Protein AF-A0A7X0APK9-F1 (afdb_monomer)

pLDDT: mean 77.29, std 12.73, range [40.06, 92.31]

Sequence (77 aa):
MAASKDSLERLHSTIADKLTTAIEEMESGEKGLAALLNVARQFVKDNGIEAELVPGVGAGKLAEKLKEFPFDPTAIN

Mean predicted aligned error: 7.92 Å

Secondary structure (DSSP, 8-state):
-PPPHHHHHHHHHHHHHHHHHHHHHSPTT-TTHHHHHHHHHHHHHHTTTTT---TTSHHHHHHHHHHTS---TTTT-

Radius of gyration: 13.47 Å; Cα contacts (8 Å, |Δi|>4): 52; chains: 1; bounding box: 40×23×38 Å

Solvent-accessible surface area (backbone atoms only — not comparable to full-atom values): 4667 Å² total; per-residue (Å²): 133,82,76,54,70,69,56,51,53,52,47,49,28,53,52,24,43,52,53,39,51,55,58,71,73,50,59,94,86,44,92,56,51,72,58,51,51,50,52,51,52,48,53,38,55,78,67,51,42,82,79,57,71,49,86,90,42,33,50,28,55,32,57,57,57,47,64,81,58,73,84,62,87,71,77,83,114

Structure (mmCIF, N/CA/C/O backbone):
data_AF-A0A7X0APK9-F1
#
_entry.id   AF-A0A7X0APK9-F1
#
loop_
_atom_site.group_PDB
_atom_site.id
_atom_site.type_symbol
_atom_site.label_atom_id
_atom_site.label_alt_id
_atom_site.label_comp_id
_atom_site.label_asym_id
_atom_site.label_entity_id
_atom_site.label_seq_id
_atom_site.pdbx_PDB_ins_code
_atom_site.Cartn_x
_atom_site.Cartn_y
_atom_site.Cartn_z
_atom_site.occupancy
_atom_site.B_iso_or_equiv
_atom_site.auth_seq_id
_atom_site.auth_comp_id
_atom_site.auth_asym_id
_atom_site.auth_atom_id
_atom_site.pdbx_PDB_model_num
ATOM 1 N N . MET A 1 1 ? 9.922 8.116 -25.348 1.00 43.34 1 MET A N 1
ATOM 2 C CA . MET A 1 1 ? 11.003 7.498 -24.554 1.00 43.34 1 MET A CA 1
ATOM 3 C C . MET A 1 1 ? 10.336 6.621 -23.512 1.00 43.34 1 MET A C 1
ATOM 5 O O . MET A 1 1 ? 9.633 7.162 -22.670 1.00 43.34 1 MET A O 1
ATOM 9 N N . ALA A 1 2 ? 10.442 5.296 -23.624 1.00 54.69 2 ALA A N 1
ATOM 10 C CA . ALA A 1 2 ? 10.000 4.414 -22.548 1.00 54.69 2 ALA A CA 1
ATOM 11 C C . ALA A 1 2 ? 11.000 4.563 -21.395 1.00 54.69 2 ALA A C 1
ATOM 13 O O . ALA A 1 2 ? 12.208 4.532 -21.639 1.00 54.69 2 ALA A O 1
ATOM 14 N N . ALA A 1 3 ? 10.523 4.790 -20.172 1.00 59.88 3 ALA A N 1
ATOM 15 C CA . ALA A 1 3 ? 11.386 4.724 -18.998 1.00 59.88 3 ALA A CA 1
ATOM 16 C C . ALA A 1 3 ? 12.091 3.355 -18.985 1.00 59.88 3 ALA A C 1
ATOM 18 O O . ALA A 1 3 ? 11.468 2.342 -19.309 1.00 59.88 3 ALA A O 1
ATOM 19 N N . SER A 1 4 ? 13.389 3.317 -18.662 1.00 74.56 4 SER A N 1
ATOM 20 C CA . SER A 1 4 ? 14.089 2.037 -18.517 1.00 74.56 4 SER A CA 1
ATOM 21 C C . SER A 1 4 ? 13.375 1.187 -17.464 1.00 74.56 4 SER A C 1
ATOM 23 O O . SER A 1 4 ? 12.857 1.734 -16.488 1.00 74.56 4 SER A O 1
ATOM 25 N N . LYS A 1 5 ? 13.337 -0.136 -17.656 1.00 73.19 5 LYS A N 1
ATOM 26 C CA . LYS A 1 5 ? 12.678 -1.080 -16.737 1.00 73.19 5 LYS A CA 1
ATOM 27 C C . LYS A 1 5 ? 13.073 -0.820 -15.273 1.00 73.19 5 LYS A C 1
ATOM 29 O O . LYS A 1 5 ? 12.204 -0.659 -14.426 1.00 73.19 5 LYS A O 1
ATOM 34 N N . ASP A 1 6 ? 14.360 -0.597 -15.025 1.00 73.75 6 ASP A N 1
ATOM 35 C CA . ASP A 1 6 ? 14.911 -0.252 -13.708 1.00 73.75 6 ASP A CA 1
ATOM 36 C C . ASP A 1 6 ? 14.336 1.042 -13.113 1.00 73.75 6 ASP A C 1
ATOM 38 O O . ASP A 1 6 ? 14.198 1.188 -11.901 1.00 73.75 6 ASP A O 1
ATOM 42 N N . SER A 1 7 ? 14.031 2.034 -13.952 1.00 77.56 7 SER A N 1
ATOM 43 C CA . SER A 1 7 ? 13.452 3.300 -13.492 1.00 77.56 7 SER A CA 1
ATOM 44 C C . SER A 1 7 ? 11.984 3.138 -13.107 1.00 77.56 7 SER A C 1
ATOM 46 O O . SER A 1 7 ? 11.543 3.784 -12.159 1.00 77.56 7 SER A O 1
ATOM 48 N N . LEU A 1 8 ? 11.252 2.252 -13.788 1.00 78.06 8 LEU A N 1
ATOM 49 C CA . LEU A 1 8 ? 9.883 1.887 -13.420 1.00 78.06 8 LEU A CA 1
ATOM 50 C C . LEU A 1 8 ? 9.855 1.059 -12.132 1.00 78.06 8 LEU A C 1
ATOM 52 O O . LEU A 1 8 ? 9.083 1.370 -11.232 1.00 78.06 8 LEU A O 1
ATOM 56 N N . GLU A 1 9 ? 10.747 0.078 -11.990 1.00 79.81 9 GLU A N 1
ATOM 57 C CA . GLU A 1 9 ? 10.872 -0.718 -10.761 1.00 79.81 9 GLU A CA 1
ATOM 58 C C . GLU A 1 9 ? 11.208 0.158 -9.543 1.00 79.81 9 GLU A C 1
ATOM 60 O O . GLU A 1 9 ? 10.560 0.057 -8.499 1.00 79.81 9 GLU A O 1
ATOM 65 N N . ARG A 1 10 ? 12.155 1.098 -9.683 1.00 81.62 10 ARG A N 1
ATOM 66 C CA . ARG A 1 10 ? 12.467 2.076 -8.624 1.00 81.62 10 ARG A CA 1
ATOM 67 C C . ARG A 1 10 ? 11.285 2.978 -8.282 1.00 81.62 10 ARG A C 1
ATOM 69 O O . ARG A 1 10 ? 11.074 3.282 -7.106 1.00 81.62 10 ARG A O 1
ATOM 76 N N . LEU A 1 11 ? 10.523 3.409 -9.287 1.00 82.44 11 LEU A N 1
ATOM 77 C CA . LEU A 1 11 ? 9.332 4.226 -9.075 1.00 82.44 11 LEU A CA 1
ATOM 78 C C . LEU A 1 11 ? 8.271 3.439 -8.298 1.00 82.44 11 LEU A C 1
ATOM 80 O O . LEU A 1 11 ? 7.753 3.943 -7.305 1.00 82.44 11 LEU A O 1
ATOM 84 N N . HIS A 1 12 ? 8.001 2.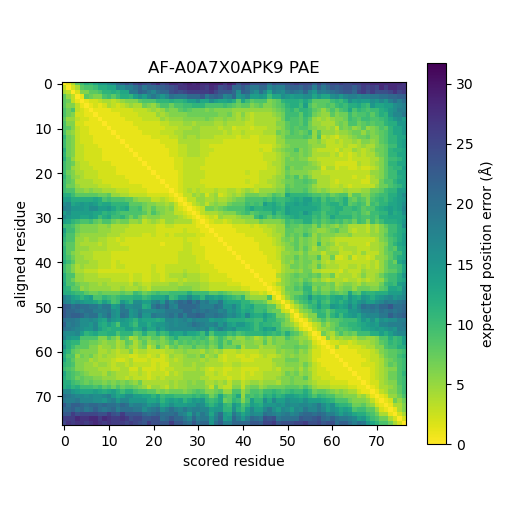195 -8.694 1.00 85.19 12 HIS A N 1
ATOM 85 C CA . HIS A 1 12 ? 7.039 1.335 -8.007 1.00 85.19 12 HIS A CA 1
ATOM 86 C C . HIS A 1 12 ? 7.455 1.047 -6.564 1.00 85.19 12 HIS A C 1
ATOM 88 O O . HIS A 1 12 ? 6.618 1.150 -5.670 1.00 85.19 12 HIS A O 1
ATOM 94 N N . SER A 1 13 ? 8.740 0.765 -6.314 1.00 86.06 13 SER A N 1
ATOM 95 C CA . SER A 1 13 ? 9.241 0.580 -4.947 1.00 86.06 13 SER A CA 1
ATOM 96 C C . SER A 1 13 ? 9.053 1.845 -4.111 1.00 86.06 13 SER A C 1
ATOM 98 O O . SER A 1 13 ? 8.506 1.775 -3.018 1.00 86.06 13 SER A O 1
ATOM 100 N N . THR A 1 14 ? 9.418 3.011 -4.655 1.00 88.81 14 THR A N 1
ATOM 101 C CA . THR A 1 14 ? 9.260 4.300 -3.959 1.00 88.81 14 THR A CA 1
ATOM 102 C C . THR A 1 14 ? 7.801 4.584 -3.602 1.00 88.81 14 THR A C 1
ATOM 104 O O . THR A 1 14 ? 7.508 5.025 -2.492 1.00 88.81 14 THR A O 1
ATOM 107 N N . ILE A 1 15 ? 6.874 4.342 -4.535 1.00 88.88 15 ILE A N 1
ATOM 108 C CA . ILE A 1 15 ? 5.440 4.547 -4.302 1.00 88.88 15 ILE A CA 1
ATOM 109 C C . ILE A 1 15 ? 4.938 3.586 -3.222 1.00 88.88 15 ILE A C 1
ATOM 111 O O . ILE A 1 15 ? 4.242 4.014 -2.302 1.00 88.88 15 ILE A O 1
ATOM 115 N N . ALA A 1 16 ? 5.320 2.312 -3.299 1.00 88.44 16 ALA A N 1
ATOM 116 C CA . ALA A 1 16 ? 4.905 1.308 -2.330 1.00 88.44 16 ALA A CA 1
ATOM 117 C C . ALA A 1 16 ? 5.422 1.608 -0.915 1.00 88.44 16 ALA A C 1
ATOM 119 O O . ALA A 1 16 ? 4.666 1.487 0.051 1.00 88.44 16 ALA A O 1
ATOM 120 N N . ASP A 1 17 ? 6.667 2.070 -0.791 1.00 90.06 17 ASP A N 1
ATOM 121 C CA . ASP A 1 17 ? 7.244 2.482 0.490 1.00 90.06 17 ASP A CA 1
ATOM 122 C C . ASP A 1 17 ? 6.472 3.666 1.081 1.00 90.06 17 ASP A C 1
ATOM 124 O O . ASP A 1 17 ? 6.102 3.642 2.253 1.00 90.06 17 ASP A O 1
ATOM 128 N N . LYS A 1 18 ? 6.146 4.675 0.262 1.00 92.31 18 LYS A N 1
ATOM 129 C CA . LYS A 1 18 ? 5.363 5.837 0.710 1.00 92.31 18 LYS A CA 1
ATOM 130 C C . LYS A 1 18 ? 3.947 5.470 1.140 1.00 92.31 18 LYS A C 1
ATOM 132 O O . LYS A 1 18 ? 3.485 5.984 2.155 1.00 92.31 18 LYS A O 1
ATOM 137 N N . LEU A 1 19 ? 3.275 4.584 0.405 1.00 89.62 19 LEU A N 1
ATOM 138 C CA . LEU A 1 19 ? 1.956 4.078 0.789 1.00 89.62 19 LEU A CA 1
ATOM 139 C C . LEU A 1 19 ? 2.022 3.286 2.099 1.00 89.62 19 LEU A C 1
ATOM 141 O O . LEU A 1 19 ? 1.159 3.460 2.952 1.00 89.62 19 LEU A O 1
ATOM 145 N N . THR A 1 20 ? 3.061 2.467 2.281 1.00 90.00 20 THR A N 1
ATOM 146 C CA . THR A 1 20 ? 3.269 1.691 3.511 1.00 90.00 20 THR A CA 1
ATOM 147 C C . THR A 1 20 ? 3.459 2.612 4.711 1.00 90.00 20 THR A C 1
ATOM 149 O O . THR A 1 20 ? 2.743 2.469 5.696 1.00 90.00 20 THR A O 1
ATOM 152 N N . THR A 1 21 ? 4.359 3.596 4.610 1.00 92.06 21 THR A N 1
ATOM 153 C CA . THR A 1 21 ? 4.592 4.579 5.678 1.00 92.06 21 THR A CA 1
ATOM 154 C C . THR A 1 21 ? 3.323 5.355 6.012 1.00 92.06 21 THR A C 1
ATOM 156 O O . THR A 1 21 ? 2.974 5.465 7.179 1.00 92.06 21 THR A O 1
ATOM 159 N N . ALA A 1 22 ? 2.585 5.826 5.003 1.00 89.75 22 ALA A N 1
ATOM 160 C CA . ALA A 1 22 ? 1.342 6.552 5.240 1.00 89.75 22 ALA A CA 1
ATOM 161 C C . ALA A 1 22 ? 0.288 5.692 5.963 1.00 89.75 22 ALA A C 1
ATOM 163 O O . ALA A 1 22 ? -0.426 6.201 6.812 1.00 89.75 22 ALA A O 1
ATOM 164 N N . ILE A 1 23 ? 0.201 4.390 5.669 1.00 89.19 23 ILE A N 1
ATOM 165 C CA . ILE A 1 23 ? -0.697 3.471 6.390 1.00 89.19 23 ILE A CA 1
ATOM 166 C C . ILE A 1 23 ? -0.213 3.232 7.830 1.00 89.19 23 ILE A C 1
ATOM 168 O O . ILE A 1 23 ? -1.037 3.139 8.733 1.00 89.19 23 ILE A O 1
ATOM 172 N N . GLU A 1 24 ? 1.099 3.112 8.052 1.00 88.50 24 GLU A N 1
ATOM 173 C CA . GLU A 1 24 ? 1.695 2.914 9.384 1.00 88.50 24 GLU A CA 1
ATOM 174 C C . GLU A 1 24 ? 1.527 4.133 10.303 1.00 88.50 24 GLU A C 1
ATOM 176 O O . GLU A 1 24 ? 1.414 3.967 11.515 1.00 88.50 24 GLU A O 1
ATOM 181 N N . GLU A 1 25 ? 1.511 5.339 9.736 1.00 91.31 25 GLU A N 1
ATOM 182 C CA . GLU A 1 25 ? 1.358 6.598 10.472 1.00 91.31 25 GLU A CA 1
ATOM 183 C C . GLU A 1 25 ? -0.101 6.924 10.832 1.00 91.31 25 GLU A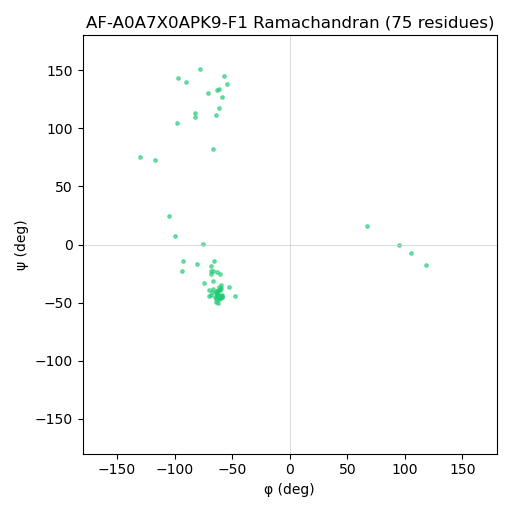 C 1
ATOM 185 O O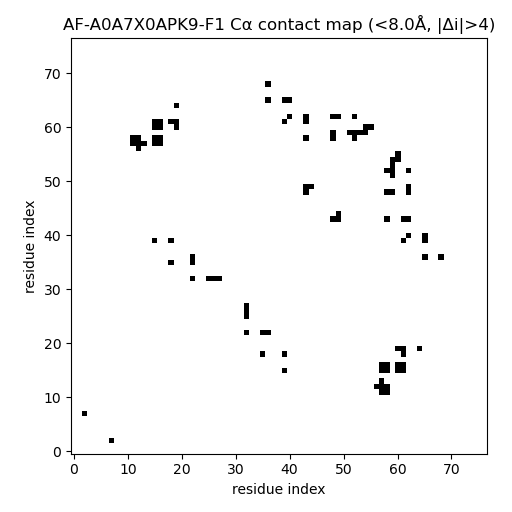 . GLU A 1 25 ? -0.330 7.765 11.700 1.00 91.31 25 GLU A O 1
ATOM 190 N N . MET A 1 26 ? -1.079 6.273 10.193 1.00 85.69 26 MET A N 1
ATOM 191 C CA . MET A 1 26 ? -2.503 6.536 10.420 1.00 85.69 26 MET A CA 1
ATOM 192 C C . MET A 1 26 ? -3.093 5.671 11.534 1.00 85.69 26 MET A C 1
ATOM 194 O O . MET A 1 26 ? -2.849 4.465 11.621 1.00 85.69 26 MET A O 1
ATOM 198 N N . GLU A 1 27 ? -3.959 6.271 12.350 1.00 81.62 27 GLU A N 1
ATOM 199 C CA . GLU A 1 27 ? -4.688 5.531 13.379 1.00 81.62 27 GLU A CA 1
ATOM 200 C C . GLU A 1 27 ? -5.864 4.736 12.792 1.00 81.62 27 GLU A C 1
ATOM 202 O O . GLU A 1 27 ? -6.505 5.107 11.802 1.00 81.62 27 GLU A O 1
ATOM 207 N N . SER A 1 28 ? -6.200 3.619 13.443 1.00 71.25 28 SER A N 1
ATOM 208 C CA . SER A 1 28 ? -7.370 2.822 13.066 1.00 71.25 28 SER A CA 1
ATOM 209 C C . SER A 1 28 ? -8.651 3.648 13.223 1.00 71.25 28 SER A C 1
ATOM 211 O O . SER A 1 28 ? -9.007 4.051 14.326 1.00 71.25 28 SER A O 1
ATOM 213 N N . GLY A 1 29 ? -9.359 3.881 12.114 1.00 71.00 29 GLY A N 1
ATOM 214 C CA . GLY A 1 29 ? -10.571 4.711 12.079 1.00 71.00 29 GLY A CA 1
ATOM 215 C C . GLY A 1 29 ? -10.330 6.170 11.679 1.00 71.00 29 GLY A C 1
ATOM 216 O O . GLY A 1 29 ? -11.294 6.927 11.553 1.00 71.00 29 GLY A O 1
ATOM 217 N N . GLU A 1 30 ? -9.080 6.563 11.416 1.00 82.25 30 GLU A N 1
ATOM 218 C CA . GLU A 1 30 ? -8.762 7.892 10.909 1.00 82.25 30 GLU A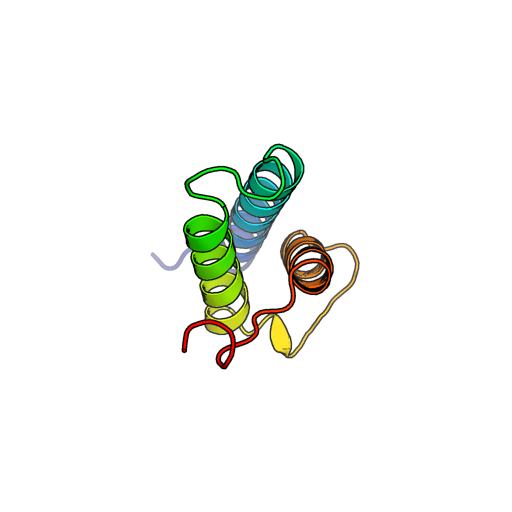 CA 1
ATOM 219 C C . GLU A 1 30 ? -9.412 8.138 9.537 1.00 82.25 30 GLU A C 1
ATOM 221 O O . GLU A 1 30 ? -9.396 7.304 8.619 1.00 82.25 30 GLU A O 1
ATOM 226 N N . LYS A 1 31 ? -10.026 9.316 9.391 1.00 79.38 31 LYS A N 1
ATOM 227 C CA . LYS A 1 31 ? -10.765 9.690 8.187 1.00 79.38 31 LYS A CA 1
ATOM 228 C C . LYS A 1 31 ? -9.805 9.770 6.999 1.00 79.38 31 LYS A C 1
ATOM 230 O O . LYS A 1 31 ? -9.003 10.687 6.901 1.00 79.38 31 LYS A O 1
ATOM 235 N N . GLY A 1 32 ? -9.950 8.838 6.061 1.00 81.75 32 GLY A N 1
ATOM 236 C CA . GLY A 1 32 ? -9.102 8.748 4.869 1.00 81.75 32 GLY A CA 1
ATOM 237 C C . GLY A 1 32 ? -8.306 7.450 4.784 1.00 81.75 32 GLY A C 1
ATOM 238 O O . GLY A 1 32 ? -7.931 7.070 3.677 1.00 81.75 32 GLY A O 1
ATOM 239 N N . LEU A 1 33 ? -8.158 6.707 5.889 1.00 85.44 33 LEU A N 1
ATOM 240 C CA . LEU A 1 33 ? -7.447 5.425 5.896 1.00 85.44 33 LEU A CA 1
ATOM 241 C C . LEU A 1 33 ? -8.092 4.421 4.930 1.00 85.44 33 LEU A C 1
ATOM 243 O O . LEU A 1 33 ? -7.404 3.793 4.136 1.00 85.44 33 LEU A O 1
ATOM 247 N N . ALA A 1 34 ? -9.424 4.327 4.909 1.00 85.38 34 ALA A N 1
ATOM 248 C CA . ALA A 1 34 ? -10.135 3.449 3.975 1.00 85.38 34 ALA A CA 1
ATOM 249 C C . ALA A 1 34 ? -9.873 3.807 2.499 1.00 85.38 34 ALA A C 1
ATOM 251 O O . ALA A 1 34 ? -9.712 2.918 1.662 1.00 85.38 34 ALA A O 1
ATOM 252 N N . ALA A 1 35 ? -9.796 5.103 2.178 1.00 86.75 35 ALA A N 1
ATOM 253 C CA . ALA A 1 35 ? -9.477 5.561 0.829 1.00 86.75 35 ALA A CA 1
ATOM 254 C C . ALA A 1 35 ? -8.024 5.223 0.465 1.00 86.75 35 ALA A C 1
ATOM 256 O O . ALA A 1 35 ? -7.773 4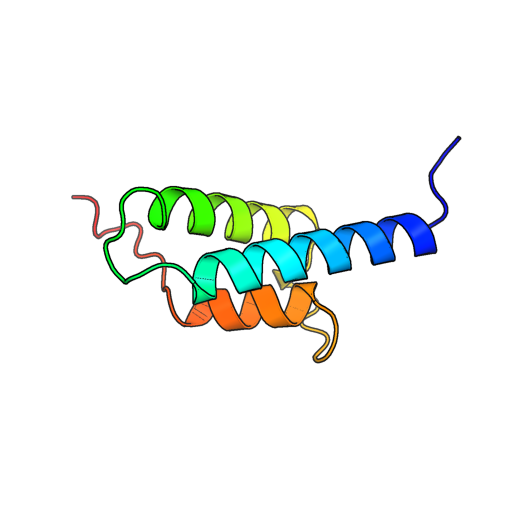.700 -0.619 1.00 86.75 35 ALA A O 1
ATOM 257 N N . LEU A 1 36 ? -7.088 5.446 1.391 1.00 88.06 36 LEU A N 1
ATOM 258 C CA . LEU A 1 36 ? -5.676 5.117 1.217 1.00 88.06 36 LEU A CA 1
ATOM 259 C C . LEU A 1 36 ? -5.456 3.608 1.028 1.00 88.06 36 LEU A C 1
ATOM 261 O O . LEU A 1 36 ? -4.754 3.199 0.106 1.00 88.06 36 LEU A O 1
ATOM 265 N N . LEU A 1 37 ? -6.120 2.776 1.836 1.00 88.12 37 LEU A N 1
ATOM 266 C CA . LEU A 1 37 ? -6.091 1.317 1.713 1.00 88.12 37 LEU A CA 1
ATOM 267 C C . LEU A 1 37 ? -6.633 0.852 0.355 1.00 88.12 37 LEU A C 1
ATOM 269 O O . LEU A 1 37 ? -6.079 -0.066 -0.244 1.00 88.12 37 LEU A O 1
ATOM 273 N N . ASN A 1 38 ? -7.681 1.492 -0.168 1.00 88.56 38 ASN A N 1
ATOM 274 C CA . ASN A 1 38 ? -8.205 1.169 -1.497 1.00 88.56 38 ASN A CA 1
ATOM 275 C C . ASN A 1 38 ? -7.227 1.544 -2.616 1.00 88.56 38 ASN A C 1
ATOM 277 O O . ASN A 1 38 ? -7.034 0.750 -3.535 1.00 88.56 38 ASN A O 1
ATOM 281 N N . VAL A 1 39 ? -6.563 2.701 -2.519 1.00 90.19 39 VAL A N 1
ATOM 282 C CA . VAL A 1 39 ? -5.505 3.095 -3.466 1.00 90.19 39 VAL A CA 1
ATOM 283 C C . VAL A 1 39 ? -4.344 2.100 -3.427 1.00 90.19 39 VAL A C 1
ATOM 285 O O . VAL A 1 39 ? -3.876 1.664 -4.475 1.00 90.19 39 VAL A O 1
ATOM 288 N N . ALA A 1 40 ? -3.913 1.692 -2.234 1.00 88.38 40 ALA A N 1
ATOM 289 C CA . ALA A 1 40 ? -2.839 0.723 -2.065 1.00 88.38 40 ALA A CA 1
ATOM 290 C C . ALA A 1 40 ? -3.191 -0.660 -2.641 1.00 88.38 40 ALA A C 1
ATOM 292 O O . ALA A 1 40 ? -2.378 -1.246 -3.352 1.00 88.38 40 ALA A O 1
ATOM 293 N N . ARG A 1 41 ? -4.414 -1.158 -2.412 1.00 87.88 41 ARG A N 1
ATOM 294 C CA . ARG A 1 41 ? -4.897 -2.413 -3.021 1.00 87.88 41 ARG A CA 1
ATOM 295 C C . ARG A 1 41 ? -4.921 -2.327 -4.545 1.00 87.88 41 ARG A C 1
ATOM 297 O O . ARG A 1 41 ? -4.429 -3.229 -5.216 1.00 87.88 41 ARG A O 1
ATOM 304 N N . GLN A 1 42 ? -5.439 -1.227 -5.090 1.00 87.38 42 GLN A N 1
ATOM 305 C CA . GLN A 1 42 ? -5.487 -1.013 -6.534 1.00 87.38 42 GLN A CA 1
ATOM 306 C C . GLN A 1 42 ? -4.075 -0.949 -7.138 1.0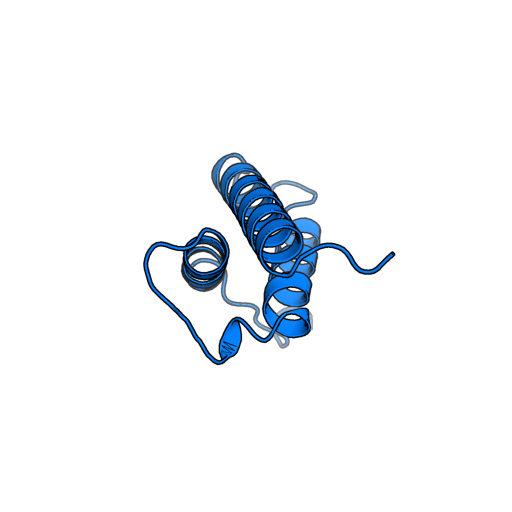0 87.38 42 GLN A C 1
ATOM 308 O O . GLN A 1 42 ? -3.824 -1.571 -8.163 1.00 87.38 42 GLN A O 1
ATOM 313 N N . PHE A 1 43 ? -3.130 -0.289 -6.462 1.00 88.75 43 PHE A N 1
ATOM 314 C CA . PHE A 1 43 ? -1.729 -0.244 -6.878 1.00 88.75 43 PHE A CA 1
ATOM 315 C C . PHE A 1 43 ? -1.087 -1.639 -6.930 1.00 88.75 43 PHE A C 1
ATOM 317 O O . PHE A 1 43 ? -0.425 -1.970 -7.913 1.00 88.75 43 PHE A O 1
ATOM 324 N N . VAL A 1 44 ? -1.292 -2.467 -5.900 1.00 84.31 44 VAL A N 1
ATOM 325 C CA . VAL A 1 44 ? -0.770 -3.846 -5.854 1.00 84.31 44 VAL A CA 1
ATOM 326 C C . VAL A 1 44 ? -1.360 -4.687 -6.992 1.00 84.31 44 VAL A C 1
ATOM 328 O O . VAL A 1 44 ? -0.619 -5.362 -7.711 1.00 84.31 44 VAL A O 1
ATOM 331 N N . LYS A 1 45 ? -2.673 -4.582 -7.213 1.00 83.94 45 LYS A N 1
ATOM 332 C CA . LYS A 1 45 ? -3.394 -5.290 -8.275 1.00 83.94 45 LYS A CA 1
ATOM 333 C C . LYS A 1 45 ? -2.952 -4.874 -9.682 1.00 83.94 45 LYS A C 1
ATOM 335 O O . LYS A 1 45 ? -2.635 -5.735 -10.499 1.00 83.94 45 LYS A O 1
ATOM 340 N N . ASP A 1 46 ? -2.891 -3.573 -9.963 1.00 83.88 46 ASP A N 1
ATOM 341 C CA . ASP A 1 46 ? -2.581 -3.038 -11.300 1.00 83.88 46 ASP A CA 1
ATOM 342 C C . ASP A 1 46 ? -1.151 -3.340 -11.750 1.00 83.88 46 ASP A C 1
ATOM 344 O O . ASP A 1 46 ? -0.866 -3.381 -12.946 1.00 83.88 46 ASP A O 1
ATOM 348 N N . ASN A 1 47 ? -0.256 -3.590 -10.795 1.00 77.81 47 ASN A N 1
ATOM 349 C CA . ASN A 1 47 ? 1.134 -3.939 -11.063 1.00 77.81 47 ASN A CA 1
ATOM 350 C C . ASN A 1 47 ? 1.410 -5.448 -10.967 1.00 77.81 47 ASN A C 1
ATOM 352 O O . ASN A 1 47 ? 2.568 -5.852 -11.034 1.00 77.81 47 ASN A O 1
ATOM 356 N N . GLY A 1 48 ? 0.377 -6.286 -10.807 1.00 71.81 48 GLY A N 1
ATOM 357 C CA . GLY A 1 48 ? 0.522 -7.746 -10.749 1.00 71.81 48 GLY A CA 1
ATOM 358 C C . GLY A 1 48 ? 1.26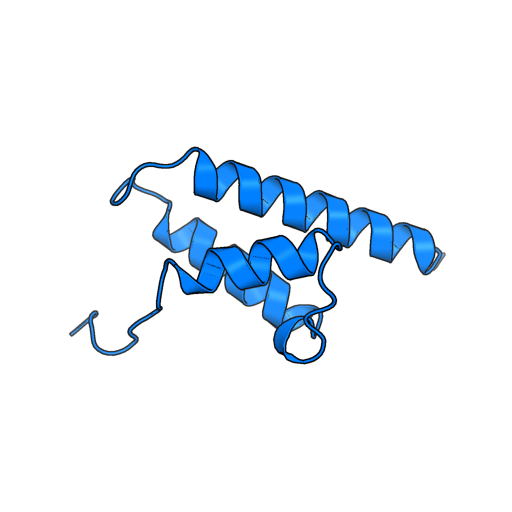6 -8.264 -9.512 1.00 71.81 48 GLY A C 1
ATOM 359 O O . GLY A 1 48 ? 1.680 -9.420 -9.485 1.00 71.81 48 GLY A O 1
ATOM 360 N N . ILE A 1 49 ? 1.418 -7.432 -8.477 1.00 66.44 49 ILE A N 1
ATOM 361 C CA . ILE A 1 49 ? 2.179 -7.753 -7.259 1.00 66.44 49 ILE A CA 1
ATOM 362 C C . ILE A 1 49 ? 1.471 -8.851 -6.442 1.00 66.44 49 ILE A C 1
ATOM 364 O O . ILE A 1 49 ? 2.119 -9.585 -5.702 1.00 66.44 49 ILE A O 1
ATOM 368 N N . GLU A 1 50 ? 0.156 -9.031 -6.619 1.00 59.16 50 GLU A N 1
ATOM 369 C CA . GLU A 1 50 ? -0.613 -10.111 -5.976 1.00 59.16 50 GLU A CA 1
ATOM 370 C C . GLU A 1 50 ? -0.119 -11.522 -6.358 1.00 59.16 50 GLU A C 1
ATOM 372 O O . GLU A 1 50 ? -0.308 -12.459 -5.584 1.00 59.16 50 GLU A O 1
ATOM 377 N N . ALA A 1 51 ? 0.525 -11.683 -7.523 1.00 50.69 51 ALA A N 1
ATOM 378 C CA . ALA A 1 51 ? 1.016 -12.974 -8.015 1.00 50.69 51 ALA A CA 1
ATOM 379 C C . ALA A 1 51 ? 2.488 -13.260 -7.651 1.00 50.69 51 ALA A C 1
ATOM 381 O O . ALA A 1 51 ? 2.885 -14.421 -7.583 1.00 50.69 51 ALA A O 1
ATOM 382 N N . GLU A 1 52 ? 3.286 -12.224 -7.380 1.00 53.47 52 GLU A N 1
ATOM 383 C CA . GLU A 1 52 ? 4.709 -12.332 -7.039 1.00 53.47 52 GLU A CA 1
ATOM 384 C C . GLU A 1 52 ? 5.008 -11.518 -5.774 1.00 53.47 52 GLU A C 1
ATOM 386 O O . GLU A 1 52 ? 5.607 -10.441 -5.809 1.0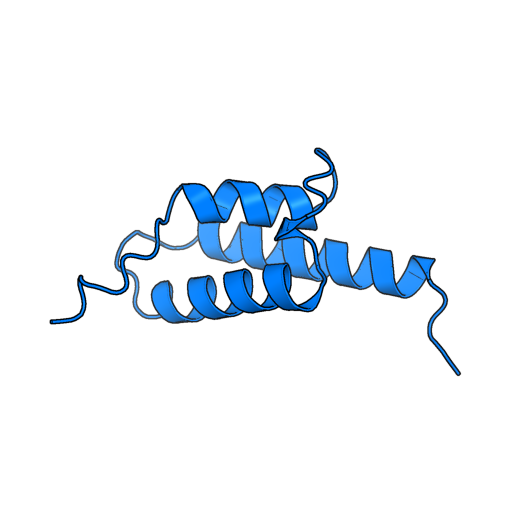0 53.47 52 GLU A O 1
ATOM 391 N N . LEU A 1 53 ? 4.605 -12.045 -4.616 1.00 53.75 53 LEU A N 1
ATOM 392 C CA . LEU A 1 53 ? 5.112 -11.573 -3.328 1.00 53.75 53 LEU A CA 1
ATOM 393 C C . LEU A 1 53 ? 6.602 -11.924 -3.232 1.00 53.75 53 LEU A C 1
ATOM 395 O O . LEU A 1 53 ? 6.963 -12.946 -2.655 1.00 53.75 53 LEU A O 1
ATOM 399 N N . VAL A 1 54 ? 7.478 -11.106 -3.819 1.00 58.84 54 VAL A N 1
ATOM 400 C CA . VAL A 1 54 ? 8.926 -11.206 -3.600 1.00 58.84 54 VAL A CA 1
ATOM 401 C C . VAL A 1 54 ? 9.249 -10.474 -2.294 1.00 58.84 54 VAL A C 1
ATOM 403 O O . VAL A 1 54 ? 9.154 -9.241 -2.243 1.00 58.84 54 VAL A O 1
ATOM 406 N N . PRO A 1 55 ? 9.618 -11.189 -1.215 1.00 53.44 55 PRO A N 1
ATOM 407 C CA . PRO A 1 55 ? 9.945 -10.555 0.054 1.00 53.44 55 PRO A CA 1
ATOM 408 C C . PRO A 1 55 ? 11.182 -9.662 -0.111 1.00 53.44 55 PRO A C 1
ATOM 410 O O . PRO A 1 55 ? 12.181 -10.084 -0.689 1.00 53.44 55 PRO A O 1
ATOM 413 N N . GLY A 1 56 ? 11.125 -8.431 0.401 1.00 58.88 56 GLY A N 1
ATOM 414 C CA . GLY A 1 56 ? 12.250 -7.481 0.382 1.00 58.88 56 GLY A CA 1
ATOM 415 C C . GLY A 1 56 ? 12.141 -6.334 -0.631 1.00 58.88 56 GLY A C 1
ATOM 416 O O . GLY A 1 56 ? 12.945 -5.409 -0.567 1.00 58.88 56 GLY A O 1
ATOM 417 N N . VAL A 1 57 ? 11.136 -6.340 -1.512 1.00 68.19 57 VAL A N 1
ATOM 418 C CA . VAL A 1 57 ? 10.805 -5.201 -2.390 1.00 68.19 57 VAL A CA 1
ATOM 419 C C . VAL A 1 57 ? 9.669 -4.387 -1.758 1.00 68.19 57 VAL A C 1
ATOM 421 O O . VAL A 1 57 ? 8.759 -4.976 -1.170 1.00 68.19 57 VAL A O 1
ATOM 424 N N . GLY A 1 58 ? 9.678 -3.051 -1.886 1.00 74.44 58 GLY A N 1
ATOM 425 C CA . GLY A 1 58 ? 8.677 -2.167 -1.256 1.00 74.44 58 GLY A CA 1
ATOM 426 C C . GLY A 1 58 ? 7.226 -2.561 -1.567 1.00 74.44 58 GLY A C 1
ATOM 427 O O . GLY A 1 58 ? 6.360 -2.552 -0.696 1.00 74.44 58 GLY A O 1
ATOM 428 N N . ALA A 1 59 ? 6.982 -3.033 -2.792 1.00 77.38 59 ALA A N 1
ATOM 429 C CA . ALA A 1 59 ? 5.711 -3.602 -3.241 1.00 77.38 59 ALA A CA 1
ATOM 430 C C . ALA A 1 59 ? 5.246 -4.819 -2.415 1.00 77.38 59 ALA A C 1
ATOM 432 O O . ALA A 1 59 ? 4.083 -4.889 -2.018 1.00 77.38 59 ALA A O 1
ATOM 433 N N . GLY A 1 60 ? 6.153 -5.753 -2.118 1.00 75.88 60 GLY A N 1
ATOM 434 C CA . GLY A 1 60 ? 5.860 -6.914 -1.277 1.00 75.88 60 GLY A CA 1
ATOM 435 C C . GLY A 1 60 ? 5.570 -6.509 0.168 1.00 75.88 60 GLY A C 1
ATOM 436 O O . GLY A 1 60 ? 4.644 -7.033 0.781 1.00 75.88 60 GLY A O 1
ATOM 437 N N . LYS A 1 61 ? 6.295 -5.510 0.691 1.00 81.50 61 LYS A N 1
ATOM 438 C CA . LYS A 1 61 ? 6.049 -4.960 2.032 1.00 81.50 61 LYS A CA 1
ATOM 439 C C . LYS A 1 61 ? 4.651 -4.336 2.142 1.00 81.50 61 LYS A C 1
ATOM 441 O O . LYS A 1 61 ? 3.941 -4.612 3.107 1.00 81.50 61 LYS A O 1
ATOM 446 N N . LEU A 1 62 ? 4.236 -3.565 1.133 1.00 82.62 62 LEU A N 1
ATOM 447 C CA . LEU A 1 62 ? 2.887 -2.999 1.064 1.00 82.62 62 LEU A CA 1
ATOM 448 C C . LEU A 1 62 ? 1.816 -4.096 1.027 1.00 82.62 62 LEU A C 1
ATOM 450 O O . LEU A 1 62 ? 0.829 -4.020 1.755 1.00 82.62 62 LEU A O 1
ATOM 454 N N . ALA A 1 63 ? 2.013 -5.128 0.204 1.00 81.94 63 ALA A N 1
ATOM 455 C CA . ALA A 1 63 ? 1.062 -6.227 0.081 1.00 81.94 63 ALA A CA 1
ATOM 456 C C . ALA A 1 63 ? 0.903 -7.019 1.392 1.00 81.94 63 ALA A C 1
ATOM 458 O O . ALA A 1 63 ? -0.221 -7.353 1.761 1.00 81.94 63 ALA A O 1
ATOM 459 N N . GLU A 1 64 ? 1.989 -7.266 2.133 1.00 84.12 64 GLU A N 1
ATOM 460 C CA . GLU A 1 64 ? 1.908 -7.849 3.480 1.00 84.12 64 GLU A CA 1
ATOM 461 C C . GLU A 1 64 ? 1.154 -6.931 4.448 1.00 84.12 64 GLU A C 1
ATOM 463 O O . GLU A 1 64 ? 0.250 -7.390 5.145 1.00 84.12 64 GLU A O 1
A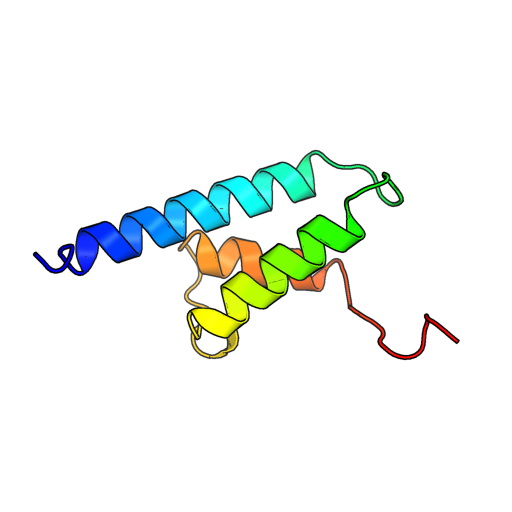TOM 468 N N . LYS A 1 65 ? 1.448 -5.623 4.440 1.00 84.88 65 LYS A N 1
ATOM 469 C CA . LYS A 1 65 ? 0.779 -4.655 5.321 1.00 84.88 65 LYS A CA 1
ATOM 470 C C . LYS A 1 65 ? -0.732 -4.604 5.087 1.00 84.88 65 LYS A C 1
ATOM 472 O O . LYS A 1 65 ? -1.505 -4.508 6.035 1.00 84.88 65 LYS A O 1
ATOM 477 N N . LEU A 1 66 ? -1.174 -4.721 3.835 1.00 84.75 66 LEU A N 1
ATOM 478 C CA . LEU A 1 66 ? -2.596 -4.749 3.489 1.00 84.75 66 LEU A CA 1
ATOM 479 C C . LEU A 1 66 ? -3.347 -5.955 4.073 1.00 84.75 66 LEU A C 1
ATOM 481 O O . LEU A 1 66 ? -4.557 -5.853 4.272 1.00 84.75 66 LEU A O 1
ATOM 485 N N . LYS A 1 67 ? -2.669 -7.068 4.390 1.00 84.75 67 LYS A N 1
ATOM 486 C CA . LYS A 1 67 ? -3.303 -8.238 5.028 1.00 84.75 67 LYS A CA 1
ATOM 487 C C . LYS A 1 67 ? -3.749 -7.959 6.462 1.00 84.75 67 LYS A C 1
ATOM 489 O O . LYS A 1 67 ? -4.693 -8.588 6.928 1.00 84.75 67 LYS A O 1
ATOM 494 N N . GLU A 1 68 ? -3.112 -7.006 7.143 1.00 85.75 68 GLU A N 1
ATOM 495 C CA . GLU A 1 68 ? -3.526 -6.550 8.478 1.00 85.75 68 GLU A CA 1
ATOM 496 C C . GLU A 1 68 ? -4.865 -5.792 8.439 1.00 85.75 68 GLU A C 1
ATOM 498 O O . GLU A 1 68 ? -5.548 -5.683 9.455 1.00 85.75 68 GLU A O 1
ATOM 503 N N . PHE A 1 69 ? -5.267 -5.311 7.257 1.00 83.00 69 PHE A N 1
ATOM 504 C CA . PHE A 1 69 ? -6.516 -4.594 7.017 1.00 83.00 69 PHE A CA 1
ATOM 505 C C . PHE A 1 69 ? -7.399 -5.382 6.038 1.00 83.00 69 PHE A C 1
ATOM 507 O O . PHE A 1 69 ? -7.538 -4.980 4.872 1.00 83.00 69 PHE A O 1
ATOM 514 N N . PRO A 1 70 ? -8.001 -6.508 6.466 1.00 77.00 70 PRO A N 1
ATOM 515 C CA . PRO A 1 70 ? -8.856 -7.305 5.599 1.00 77.00 70 PRO A CA 1
ATOM 516 C C . PRO A 1 70 ? -10.021 -6.453 5.086 1.00 77.00 70 PRO A C 1
ATOM 518 O O . PRO A 1 70 ? -10.725 -5.796 5.852 1.00 77.00 70 PRO A O 1
ATOM 521 N N . PHE A 1 71 ? -10.201 -6.434 3.766 1.00 73.44 71 PHE A N 1
ATOM 522 C CA . PHE A 1 71 ? -11.372 -5.812 3.162 1.00 73.44 71 PHE A CA 1
ATOM 523 C C . PHE A 1 71 ? -12.531 -6.802 3.221 1.00 73.44 71 PHE A C 1
ATOM 525 O O . PHE A 1 71 ? -12.483 -7.837 2.557 1.00 73.44 71 PHE A O 1
ATOM 532 N N . ASP A 1 72 ? -13.559 -6.479 4.000 1.00 68.94 72 ASP A N 1
ATOM 533 C CA . ASP A 1 72 ? -14.821 -7.210 3.989 1.00 68.94 72 ASP A CA 1
ATOM 534 C C . ASP A 1 72 ? -15.840 -6.462 3.108 1.00 68.94 72 ASP A C 1
ATOM 536 O O . ASP A 1 72 ? -16.387 -5.440 3.533 1.00 68.94 72 ASP A O 1
ATOM 540 N N . PRO A 1 73 ? -16.119 -6.941 1.881 1.00 62.62 73 PRO A N 1
ATOM 541 C CA . PRO A 1 73 ? -17.120 -6.330 1.010 1.00 62.62 73 PRO A CA 1
ATOM 542 C C . PRO A 1 73 ? -18.552 -6.437 1.561 1.00 62.62 73 PRO A C 1
ATOM 544 O O . PRO A 1 73 ? -19.439 -5.753 1.057 1.00 62.62 73 PRO A O 1
ATOM 547 N N . THR A 1 74 ? -18.799 -7.282 2.568 1.00 63.59 74 THR A N 1
ATOM 548 C CA . THR A 1 74 ? -20.122 -7.486 3.177 1.00 63.59 74 THR A CA 1
ATOM 549 C C . THR A 1 74 ? -20.383 -6.597 4.393 1.00 63.59 74 THR A C 1
ATOM 551 O O . THR A 1 74 ? -21.540 -6.415 4.761 1.00 63.59 74 THR A O 1
ATOM 554 N N . ALA A 1 75 ? -19.345 -5.963 4.949 1.00 59.78 75 ALA A N 1
ATOM 555 C CA . ALA A 1 75 ? -19.439 -5.061 6.101 1.00 59.78 75 ALA A CA 1
ATOM 556 C C . ALA A 1 75 ? -20.031 -3.669 5.779 1.00 59.78 75 ALA A C 1
ATOM 558 O O . ALA A 1 75 ? -20.132 -2.826 6.668 1.00 59.78 75 ALA A O 1
ATOM 559 N N . ILE A 1 76 ? -20.406 -3.409 4.519 1.00 53.56 76 ILE A N 1
ATOM 560 C CA . ILE A 1 76 ? -21.022 -2.148 4.053 1.00 53.56 76 ILE A CA 1
ATOM 561 C C . ILE A 1 76 ? -22.541 -2.320 3.811 1.00 53.56 76 ILE A C 1
ATOM 563 O O . ILE A 1 76 ? -23.130 -1.583 3.024 1.00 53.56 76 ILE A O 1
ATOM 567 N N . ASN A 1 77 ? -23.185 -3.293 4.467 1.00 40.06 77 ASN A N 1
ATOM 568 C CA . ASN A 1 77 ? -24.646 -3.465 4.454 1.00 40.06 77 ASN A CA 1
ATOM 569 C C . ASN A 1 77 ? -25.255 -3.215 5.831 1.00 40.06 77 ASN A C 1
ATOM 571 O O . ASN A 1 77 ? -24.746 -3.804 6.810 1.00 40.06 77 ASN A O 1
#

Nearest PDB structures (foldseek):
  8d9g-assembly1_A  TM=6.266E-01  e=5.151E+00  Candidatus Scalindua brodae
  7wb4-assembly1_L  TM=4.986E-01  e=3.557E+00  Xenopus laevis
  8e0m-assembly4_J  TM=5.474E-01  e=9.547E+00  synthetic construct

Foldseek 3Di:
DPDPPVVVLVVLLVVLQVLLVVLVPDDDPPPCNVVSLVVLVVSLVVVVVVVPLPPPGSSNSSVVSSVVVDDDPVVVD